Protein AF-A0A376KHN0-F1 (afdb_monomer_lite)

Radius of gyration: 22.4 Å; chains: 1; bounding box: 51×23×64 Å

Secondary structure (DSSP, 8-state):
-HHHHHHHHHHHHHHHHHHHHHHHHHHHHHHHHHHHHHHHHHHHHHHHHHH-TT---TT-PPPHHHHSS---TT-EEEEETTEEEEE------------

pLDDT: mean 73.1, std 12.79, range [33.28, 88.75]

Structure (mmCIF, N/CA/C/O backbone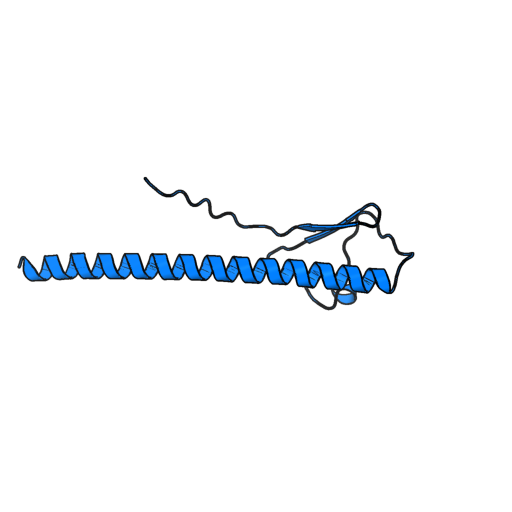):
data_AF-A0A376KHN0-F1
#
_entry.id   AF-A0A376KHN0-F1
#
loop_
_atom_site.group_PDB
_atom_site.id
_atom_site.type_symbol
_atom_site.label_atom_id
_atom_site.label_alt_id
_atom_site.label_comp_id
_atom_site.label_asym_id
_atom_site.label_e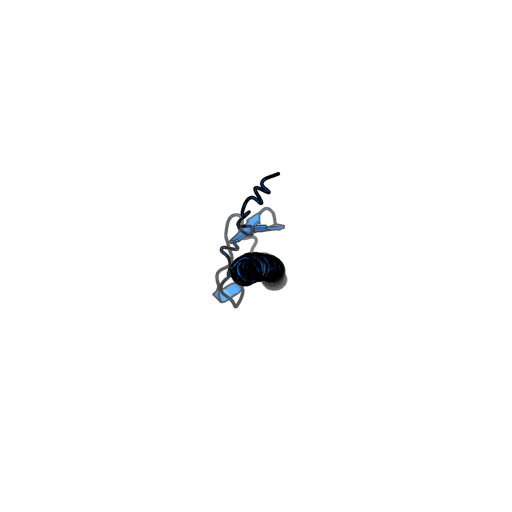ntity_id
_atom_site.label_seq_id
_atom_site.pdbx_PDB_ins_code
_atom_site.Cartn_x
_atom_site.Cartn_y
_atom_site.Cartn_z
_atom_site.occupancy
_atom_site.B_iso_or_equiv
_atom_site.auth_seq_id
_atom_site.auth_comp_id
_atom_site.auth_asym_id
_atom_site.auth_atom_id
_atom_site.pdbx_PDB_model_num
ATOM 1 N N . MET A 1 1 ? 33.963 -2.362 -45.576 1.00 60.47 1 MET A N 1
ATOM 2 C CA . MET A 1 1 ? 34.398 -2.384 -44.161 1.00 60.47 1 MET A CA 1
ATOM 3 C C . MET A 1 1 ? 33.893 -1.209 -43.310 1.00 60.47 1 MET A C 1
ATOM 5 O O . MET A 1 1 ? 33.366 -1.508 -42.247 1.00 60.47 1 MET A O 1
ATOM 9 N N . PRO A 1 2 ? 33.951 0.080 -43.714 1.00 69.81 2 PRO A N 1
ATOM 10 C CA . PRO A 1 2 ? 33.515 1.184 -42.835 1.00 69.81 2 PRO A CA 1
ATOM 11 C C . PRO A 1 2 ? 31.992 1.234 -42.612 1.00 69.81 2 PRO A C 1
ATOM 13 O O . PRO A 1 2 ? 31.526 1.609 -41.543 1.00 69.81 2 PRO A O 1
ATOM 16 N N . LEU A 1 3 ? 31.215 0.784 -43.600 1.00 72.62 3 LEU A N 1
ATOM 17 C CA . LEU A 1 3 ? 29.749 0.825 -43.577 1.00 72.62 3 LEU A CA 1
ATOM 18 C C . LEU A 1 3 ? 29.140 -0.162 -42.563 1.00 72.62 3 LEU A C 1
ATOM 20 O O . LEU A 1 3 ? 28.154 0.150 -41.908 1.00 72.62 3 LEU A O 1
ATOM 24 N N . ILE A 1 4 ? 29.776 -1.322 -42.374 1.00 74.44 4 ILE A N 1
ATOM 25 C CA . ILE A 1 4 ? 29.360 -2.323 -41.379 1.00 74.44 4 ILE A CA 1
ATOM 26 C C . ILE A 1 4 ? 29.610 -1.787 -39.963 1.00 74.44 4 ILE A C 1
ATOM 28 O O . ILE A 1 4 ? 28.729 -1.864 -39.115 1.00 74.44 4 ILE A O 1
ATOM 32 N N . ILE A 1 5 ? 30.773 -1.172 -39.727 1.00 74.81 5 ILE A N 1
ATOM 33 C CA . ILE A 1 5 ? 31.119 -0.565 -38.432 1.00 74.81 5 ILE A CA 1
ATOM 34 C C . ILE A 1 5 ? 30.149 0.579 -38.093 1.00 74.81 5 ILE A C 1
ATOM 36 O O . ILE A 1 5 ? 29.664 0.654 -36.967 1.00 74.81 5 ILE A O 1
ATOM 40 N N . ALA A 1 6 ? 29.796 1.420 -39.072 1.00 72.75 6 ALA A N 1
ATOM 41 C CA . ALA A 1 6 ? 28.813 2.487 -38.885 1.00 72.75 6 ALA A CA 1
ATOM 42 C C . ALA A 1 6 ? 27.421 1.951 -38.494 1.00 72.75 6 ALA A C 1
ATOM 44 O O . ALA A 1 6 ? 26.785 2.491 -37.590 1.00 72.75 6 ALA A O 1
ATOM 45 N N . LEU A 1 7 ? 26.968 0.855 -39.116 1.00 74.88 7 LEU A N 1
ATOM 46 C CA . LEU A 1 7 ? 25.697 0.208 -38.771 1.00 74.88 7 LEU A CA 1
ATOM 47 C C . LEU A 1 7 ? 25.707 -0.384 -37.354 1.00 74.88 7 LEU A C 1
ATOM 49 O O . LEU A 1 7 ? 24.710 -0.261 -36.645 1.00 74.88 7 LEU A O 1
ATOM 53 N N . PHE A 1 8 ? 26.827 -0.964 -36.912 1.00 72.81 8 PHE A N 1
ATOM 54 C CA . PHE A 1 8 ? 26.971 -1.450 -35.536 1.00 72.81 8 PHE A CA 1
ATOM 55 C C . PHE A 1 8 ? 26.896 -0.317 -34.507 1.00 72.81 8 PHE A C 1
ATOM 57 O O . PHE A 1 8 ? 26.218 -0.467 -33.492 1.00 72.81 8 PHE A O 1
ATOM 64 N N . ILE A 1 9 ? 27.535 0.827 -34.772 1.00 74.44 9 ILE A N 1
ATOM 65 C CA . ILE A 1 9 ? 27.500 1.987 -33.868 1.00 74.44 9 ILE A CA 1
ATOM 66 C C . ILE A 1 9 ? 26.071 2.535 -33.752 1.00 74.44 9 ILE A C 1
ATOM 68 O O . ILE A 1 9 ? 25.582 2.731 -32.641 1.00 74.44 9 ILE A O 1
ATOM 72 N N . ILE A 1 10 ? 25.374 2.721 -34.879 1.00 75.38 10 ILE A N 1
ATOM 73 C CA . ILE A 1 10 ? 23.993 3.235 -34.895 1.00 75.38 10 ILE A CA 1
ATOM 74 C C . ILE A 1 10 ? 23.031 2.246 -34.223 1.00 75.38 10 ILE A C 1
ATOM 76 O O . ILE A 1 10 ? 22.186 2.654 -33.426 1.00 75.38 10 ILE A O 1
ATOM 80 N N . GLY A 1 11 ? 23.177 0.947 -34.501 1.00 71.19 11 GLY A N 1
ATOM 81 C CA . GLY A 1 11 ? 22.363 -0.099 -33.885 1.00 71.19 11 GLY A CA 1
ATOM 82 C C . GLY A 1 11 ? 22.532 -0.151 -32.366 1.00 71.19 11 GLY A C 1
ATOM 83 O O . GLY A 1 11 ? 21.539 -0.227 -31.645 1.00 71.19 11 GLY A O 1
ATOM 84 N N . ASN A 1 12 ? 23.768 -0.033 -31.873 1.00 73.12 12 ASN A N 1
ATOM 85 C CA . ASN A 1 12 ? 24.044 -0.030 -30.438 1.00 73.12 12 ASN A CA 1
ATOM 86 C C . ASN A 1 12 ? 23.503 1.237 -29.754 1.00 73.12 12 ASN A C 1
ATOM 88 O O . ASN A 1 12 ? 22.926 1.157 -28.673 1.00 73.12 12 ASN A O 1
ATOM 92 N N . TRP A 1 13 ? 23.610 2.396 -30.413 1.00 69.81 13 TRP A N 1
ATOM 93 C CA . TRP A 1 13 ? 23.071 3.663 -29.907 1.00 69.81 13 TRP A CA 1
ATOM 94 C C . TRP A 1 13 ? 21.537 3.644 -29.820 1.00 69.81 13 TRP A C 1
ATOM 96 O O . TRP A 1 13 ? 20.954 4.050 -28.815 1.00 69.81 13 TRP A O 1
ATOM 106 N N . PHE A 1 14 ? 20.871 3.091 -30.838 1.00 71.94 14 PHE A N 1
ATOM 107 C CA . PHE A 1 14 ? 19.419 2.908 -30.841 1.00 71.94 14 PHE A CA 1
ATOM 108 C C . PHE A 1 14 ? 18.957 1.898 -29.778 1.00 71.94 14 PHE A C 1
ATOM 110 O O . PHE A 1 14 ? 17.953 2.120 -29.100 1.00 71.94 14 PHE A O 1
ATOM 117 N N . HIS A 1 15 ? 19.699 0.802 -29.594 1.00 67.25 15 HIS A N 1
ATOM 118 C CA . HIS A 1 15 ? 19.388 -0.211 -28.587 1.00 67.25 15 HIS A CA 1
ATOM 119 C C . HIS A 1 15 ? 19.555 0.324 -27.156 1.00 67.25 15 HIS A C 1
ATOM 121 O O . HIS A 1 15 ? 18.664 0.136 -26.326 1.00 67.25 15 HIS A O 1
ATOM 127 N N . ALA A 1 16 ? 20.643 1.051 -26.882 1.00 66.62 16 ALA A N 1
ATOM 128 C CA . ALA A 1 16 ? 20.880 1.699 -25.593 1.00 66.62 16 ALA A CA 1
ATOM 129 C C . ALA A 1 16 ? 19.776 2.719 -25.265 1.00 66.62 16 ALA A C 1
ATOM 131 O O . ALA A 1 16 ? 19.144 2.622 -24.214 1.00 66.62 16 ALA A O 1
ATOM 132 N N . GLY A 1 17 ? 19.442 3.611 -26.207 1.00 61.19 17 GLY A N 1
ATOM 133 C CA . GLY A 1 17 ? 18.389 4.613 -26.007 1.00 61.19 17 GLY A CA 1
ATOM 134 C C . GLY A 1 17 ? 16.996 4.012 -25.770 1.00 61.19 17 GLY A C 1
ATOM 135 O O . GLY A 1 17 ? 16.232 4.517 -24.945 1.00 61.19 17 GLY A O 1
ATOM 136 N N . ASN A 1 18 ? 16.655 2.908 -26.442 1.00 64.06 18 ASN A N 1
ATOM 137 C CA . ASN A 1 18 ? 15.388 2.207 -26.203 1.00 64.06 18 ASN A CA 1
ATOM 138 C C . ASN A 1 18 ? 15.359 1.505 -24.842 1.00 64.06 18 ASN A C 1
ATOM 140 O O . ASN A 1 18 ? 14.318 1.491 -24.185 1.00 64.06 18 ASN A O 1
ATOM 144 N N . THR A 1 19 ? 16.496 0.965 -24.404 1.00 60.66 19 THR A N 1
ATOM 145 C CA . THR A 1 19 ? 16.623 0.306 -23.100 1.00 60.66 19 THR A CA 1
ATOM 146 C C . THR A 1 19 ? 16.475 1.320 -21.967 1.00 60.66 19 THR A C 1
ATOM 148 O O . THR A 1 19 ? 15.685 1.103 -21.053 1.00 60.66 19 THR A O 1
ATOM 151 N N . GLU A 1 20 ? 17.132 2.477 -22.062 1.00 61.56 20 GLU A N 1
ATOM 152 C CA . GLU A 1 20 ? 16.990 3.564 -21.085 1.00 61.56 20 GLU A CA 1
ATOM 153 C C . GLU A 1 20 ? 15.551 4.087 -20.990 1.00 61.56 20 GLU A C 1
ATOM 155 O O . GLU A 1 20 ? 15.035 4.304 -19.893 1.00 61.56 20 GLU A O 1
ATOM 160 N N . ARG A 1 21 ? 14.868 4.260 -22.129 1.00 54.09 21 ARG A N 1
ATOM 161 C CA . ARG A 1 21 ? 13.452 4.666 -22.153 1.00 54.09 21 ARG A CA 1
ATOM 162 C C . ARG A 1 21 ? 12.541 3.611 -21.527 1.00 54.09 21 ARG A C 1
ATOM 164 O O . ARG A 1 21 ? 11.622 3.968 -20.794 1.00 54.09 21 ARG A O 1
ATOM 171 N N . ALA A 1 22 ? 12.791 2.330 -21.796 1.00 54.50 22 ALA A N 1
ATOM 172 C CA . ALA A 1 22 ? 12.029 1.236 -21.204 1.00 54.50 22 ALA A CA 1
ATOM 173 C C . ALA A 1 22 ? 12.209 1.178 -19.677 1.00 54.50 22 ALA A C 1
ATOM 175 O O . ALA A 1 22 ? 11.223 1.027 -18.955 1.00 54.50 22 ALA A O 1
ATOM 176 N N . ILE A 1 23 ? 13.436 1.372 -19.183 1.00 61.44 23 ILE A N 1
ATOM 177 C CA . ILE A 1 23 ? 13.737 1.420 -17.744 1.00 61.44 23 ILE A CA 1
ATOM 178 C C . ILE A 1 23 ? 13.006 2.597 -17.086 1.00 61.44 23 ILE A C 1
ATOM 180 O O . ILE A 1 23 ? 12.227 2.378 -16.163 1.00 61.44 23 ILE A O 1
ATOM 184 N N . LYS A 1 24 ? 13.141 3.815 -17.630 1.00 58.84 24 LYS A N 1
ATOM 185 C CA . LYS A 1 24 ? 12.470 5.017 -17.098 1.00 58.84 24 LYS A CA 1
ATOM 186 C C . LYS A 1 24 ? 10.945 4.878 -17.045 1.00 58.84 24 LYS A C 1
ATOM 188 O O . LYS A 1 24 ? 10.325 5.259 -16.056 1.00 58.84 24 LYS A O 1
ATOM 193 N N . ASN A 1 25 ? 10.333 4.304 -18.084 1.00 58.75 25 ASN A N 1
ATOM 194 C CA . ASN A 1 25 ? 8.889 4.047 -18.099 1.00 58.75 25 ASN A CA 1
ATOM 195 C C . ASN A 1 25 ? 8.472 3.025 -17.033 1.00 58.75 25 ASN A C 1
ATOM 197 O O . ASN A 1 25 ? 7.413 3.171 -16.425 1.00 58.75 25 ASN A O 1
ATOM 201 N N . THR A 1 26 ? 9.303 2.010 -16.792 1.00 70.25 26 THR A N 1
ATOM 202 C CA . THR A 1 26 ? 9.047 0.995 -15.763 1.00 70.25 26 THR A CA 1
ATOM 203 C C . THR A 1 26 ? 9.147 1.600 -14.362 1.00 70.25 26 THR A C 1
ATOM 205 O O . THR A 1 26 ? 8.298 1.319 -13.520 1.00 70.25 26 THR A O 1
ATOM 208 N N . ASP A 1 27 ? 10.121 2.479 -14.122 1.00 69.75 27 ASP A N 1
ATOM 209 C CA . ASP A 1 27 ? 10.289 3.164 -12.835 1.00 69.75 27 ASP A CA 1
ATOM 210 C C . ASP A 1 27 ? 9.124 4.123 -12.546 1.00 69.75 27 ASP A C 1
ATOM 212 O O . ASP A 1 27 ? 8.604 4.157 -11.429 1.00 69.75 27 ASP A O 1
ATOM 216 N N . GLU A 1 28 ? 8.641 4.859 -13.554 1.00 74.25 28 GLU A N 1
ATOM 217 C CA . GLU A 1 28 ? 7.449 5.699 -13.401 1.00 74.25 28 GLU A CA 1
ATOM 218 C C . GLU A 1 28 ? 6.205 4.864 -13.088 1.00 74.25 28 GLU A C 1
ATOM 220 O O . GLU A 1 28 ? 5.470 5.179 -12.153 1.00 74.25 28 GLU A O 1
ATOM 225 N N . GLN A 1 29 ? 5.993 3.757 -13.803 1.00 75.69 29 GLN A N 1
ATOM 226 C CA . GLN A 1 29 ? 4.889 2.839 -13.516 1.00 75.69 29 GLN A CA 1
ATOM 227 C C . GLN A 1 29 ? 4.980 2.256 -12.101 1.00 75.69 29 GLN A C 1
ATOM 229 O O . GLN A 1 29 ? 3.969 2.199 -11.400 1.00 75.69 29 GLN A O 1
ATOM 234 N N . GLN A 1 30 ? 6.179 1.889 -11.644 1.00 76.81 30 GLN A N 1
ATOM 235 C CA . GLN A 1 30 ? 6.394 1.420 -10.275 1.00 76.81 30 GLN A CA 1
ATOM 236 C C . GLN A 1 30 ? 6.075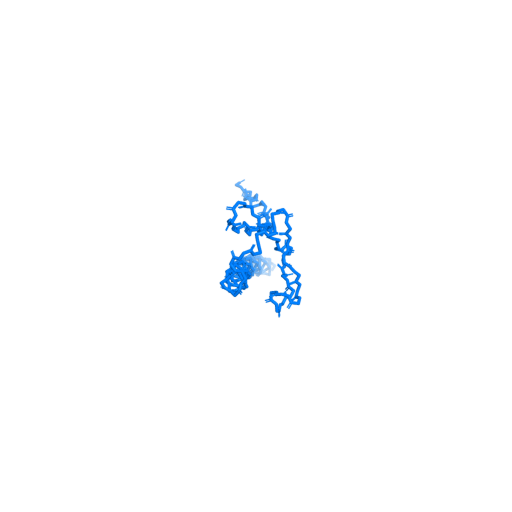 2.505 -9.242 1.00 76.81 30 GLN A C 1
ATOM 238 O O . GLN A 1 30 ? 5.414 2.208 -8.247 1.00 76.81 30 GLN A O 1
ATOM 243 N N . ARG A 1 31 ? 6.477 3.762 -9.474 1.00 77.25 31 ARG A N 1
ATOM 244 C CA . ARG A 1 31 ? 6.130 4.883 -8.583 1.00 77.25 31 ARG A CA 1
ATOM 245 C C . ARG A 1 31 ? 4.626 5.122 -8.528 1.00 77.25 31 ARG A C 1
ATOM 247 O O . ARG A 1 31 ? 4.078 5.244 -7.435 1.00 77.25 31 ARG A O 1
ATOM 254 N N . GLN A 1 32 ? 3.950 5.140 -9.675 1.00 82.25 32 GLN A N 1
ATOM 255 C CA . GLN A 1 32 ? 2.492 5.292 -9.741 1.00 82.25 32 GLN A CA 1
ATOM 256 C C . GLN A 1 32 ? 1.783 4.169 -8.974 1.00 82.25 32 GLN A C 1
ATOM 258 O O . GLN A 1 32 ? 0.874 4.422 -8.182 1.00 82.25 32 GLN A O 1
ATOM 263 N N . GLN A 1 33 ? 2.244 2.929 -9.144 1.00 80.50 33 GLN A N 1
ATOM 264 C CA . GLN A 1 33 ? 1.687 1.778 -8.445 1.00 80.50 33 GLN A CA 1
ATOM 265 C C . GLN A 1 33 ? 1.936 1.843 -6.929 1.00 80.50 33 GLN A C 1
ATOM 267 O O . GLN A 1 33 ? 1.035 1.545 -6.148 1.00 80.50 33 GLN A O 1
ATOM 272 N N . GLN A 1 34 ? 3.109 2.307 -6.490 1.00 80.56 34 GLN A N 1
ATOM 273 C CA . GLN A 1 34 ? 3.396 2.541 -5.071 1.00 80.56 34 GLN A CA 1
ATOM 274 C C . GLN A 1 34 ? 2.494 3.626 -4.468 1.00 80.56 34 GLN A C 1
ATOM 276 O O . GLN A 1 34 ? 1.952 3.431 -3.382 1.00 80.56 34 GLN A O 1
ATOM 281 N N . VAL A 1 35 ? 2.284 4.748 -5.166 1.00 83.38 35 VAL A N 1
ATOM 282 C CA . VAL A 1 35 ? 1.381 5.822 -4.710 1.00 83.38 35 VAL A CA 1
ATOM 283 C C . VAL A 1 35 ? -0.053 5.311 -4.577 1.00 83.38 35 VAL A C 1
ATOM 285 O O . VAL A 1 35 ? -0.709 5.577 -3.566 1.00 83.38 35 VAL A O 1
ATOM 288 N N . TYR A 1 36 ? -0.528 4.537 -5.556 1.00 85.25 36 TYR A N 1
ATOM 289 C CA . TYR A 1 36 ? -1.848 3.914 -5.500 1.00 85.25 36 TYR A CA 1
ATOM 290 C C . TYR A 1 36 ? -2.005 3.021 -4.263 1.00 85.25 36 TYR A C 1
ATOM 292 O O . TYR A 1 36 ? -3.009 3.106 -3.558 1.00 85.25 36 TYR A O 1
ATOM 300 N N . GLU A 1 37 ? -0.994 2.215 -3.948 1.00 84.12 37 GLU A N 1
ATOM 301 C CA . GLU A 1 37 ? -1.023 1.315 -2.793 1.00 84.12 37 GLU A CA 1
ATOM 302 C C . GLU A 1 37 ? -1.009 2.067 -1.454 1.00 84.12 37 GLU A C 1
ATOM 304 O O . GLU A 1 37 ? -1.737 1.692 -0.531 1.00 84.12 37 GLU A O 1
ATOM 309 N N . ILE A 1 38 ? -0.281 3.186 -1.349 1.00 84.38 38 ILE A N 1
ATOM 310 C CA . ILE A 1 38 ? -0.336 4.065 -0.165 1.00 84.38 38 ILE A CA 1
ATOM 311 C C . ILE A 1 38 ? -1.743 4.636 0.019 1.00 84.38 38 ILE A C 1
ATOM 313 O O . ILE A 1 38 ? -2.271 4.634 1.135 1.00 84.38 38 ILE A O 1
ATOM 317 N N . LEU A 1 39 ? -2.357 5.135 -1.056 1.00 86.69 39 LEU A N 1
ATOM 318 C CA . LEU A 1 39 ? -3.706 5.701 -1.008 1.00 86.69 39 LEU A CA 1
ATOM 319 C C . LEU A 1 39 ? -4.736 4.639 -0.628 1.00 86.69 39 LEU A C 1
ATOM 321 O O . LEU A 1 39 ? -5.561 4.866 0.256 1.00 86.69 39 LEU A O 1
ATOM 325 N N . ARG A 1 40 ? -4.646 3.456 -1.237 1.00 86.94 40 ARG A N 1
ATOM 326 C CA . ARG A 1 40 ? -5.506 2.313 -0.931 1.00 86.94 40 ARG A CA 1
ATOM 327 C C . ARG A 1 40 ? -5.397 1.908 0.541 1.00 86.94 40 ARG A C 1
ATOM 329 O O . ARG A 1 40 ? -6.423 1.728 1.194 1.00 86.94 40 ARG A O 1
ATOM 336 N N . LEU A 1 41 ? -4.178 1.813 1.079 1.00 86.88 41 LEU A N 1
ATOM 337 C CA . LEU A 1 41 ? -3.940 1.481 2.489 1.00 86.88 41 LEU A CA 1
ATOM 338 C C . LEU A 1 41 ? -4.468 2.563 3.422 1.00 86.88 41 LEU A C 1
ATOM 340 O O . LEU A 1 41 ? -5.154 2.256 4.392 1.00 86.88 41 LEU A O 1
ATOM 344 N N . THR A 1 42 ? -4.213 3.827 3.101 1.00 85.38 42 THR A N 1
ATOM 345 C CA . THR A 1 42 ? -4.714 4.963 3.881 1.00 85.38 42 THR A CA 1
ATOM 346 C C . THR A 1 42 ? -6.240 4.960 3.942 1.00 85.38 42 THR A C 1
ATOM 348 O O . THR A 1 42 ? -6.807 5.137 5.019 1.00 85.38 42 THR A O 1
ATOM 351 N N . ASN A 1 43 ? -6.905 4.697 2.815 1.00 88.56 43 ASN A N 1
ATOM 352 C CA . ASN A 1 43 ? -8.360 4.610 2.756 1.00 88.56 43 ASN A CA 1
ATOM 353 C C . ASN A 1 43 ? -8.899 3.445 3.587 1.00 88.56 43 ASN A C 1
ATOM 355 O O . ASN A 1 43 ? -9.832 3.654 4.353 1.00 88.56 43 ASN A O 1
ATOM 359 N N . ALA A 1 44 ? -8.292 2.259 3.516 1.00 88.25 44 ALA A N 1
ATOM 360 C CA . ALA A 1 44 ? -8.726 1.117 4.322 1.00 88.25 44 ALA A CA 1
ATOM 361 C C . ALA A 1 44 ? -8.553 1.351 5.831 1.00 88.25 44 ALA A C 1
ATOM 363 O O . ALA A 1 44 ? -9.435 1.010 6.614 1.00 88.25 44 ALA A O 1
ATOM 364 N N . ILE A 1 45 ? -7.455 1.984 6.257 1.00 86.56 45 ILE A N 1
ATOM 365 C CA . ILE A 1 45 ? -7.260 2.331 7.674 1.00 86.56 45 ILE A CA 1
ATOM 366 C C . ILE A 1 45 ? -8.274 3.396 8.110 1.00 86.56 45 ILE A C 1
ATOM 368 O O . ILE A 1 45 ? -8.802 3.329 9.221 1.00 86.56 45 ILE A O 1
ATOM 372 N N . ASN A 1 46 ? -8.550 4.389 7.259 1.00 85.50 46 ASN A N 1
ATOM 373 C CA . ASN A 1 46 ? -9.554 5.414 7.544 1.00 85.50 46 ASN A CA 1
ATOM 374 C C . ASN A 1 46 ? -10.959 4.814 7.660 1.00 85.50 46 ASN A C 1
ATOM 376 O O . ASN A 1 46 ? -11.680 5.157 8.594 1.00 85.50 46 ASN A O 1
ATOM 380 N N . ASP A 1 47 ? -11.321 3.901 6.762 1.00 88.75 47 ASP A N 1
ATOM 381 C CA . ASP A 1 47 ? -12.604 3.204 6.787 1.00 88.75 47 ASP A CA 1
ATOM 382 C C . ASP A 1 47 ? -12.742 2.330 8.039 1.00 88.75 47 ASP A C 1
ATOM 384 O O . ASP A 1 47 ? -13.731 2.417 8.767 1.00 88.75 47 ASP A O 1
ATOM 388 N N . TRP A 1 48 ? -11.700 1.572 8.390 1.00 87.31 48 TRP A N 1
ATOM 389 C CA . TRP A 1 48 ? -11.688 0.799 9.630 1.00 87.31 48 TRP A CA 1
ATOM 390 C C . TRP A 1 48 ? -11.873 1.694 10.864 1.00 87.31 48 TRP A C 1
ATOM 392 O O . TRP A 1 48 ? -12.672 1.374 11.745 1.00 87.31 48 TRP A O 1
ATOM 402 N N . LYS A 1 49 ? -11.194 2.850 10.914 1.00 84.81 49 LYS A N 1
ATOM 403 C CA . LYS A 1 49 ? -11.333 3.830 12.004 1.00 84.81 49 LYS A CA 1
ATOM 404 C C . LYS A 1 49 ? -12.721 4.446 12.086 1.00 84.81 49 LYS A C 1
ATOM 406 O O . LYS A 1 49 ? -13.195 4.695 13.190 1.00 84.81 49 LYS A O 1
ATOM 411 N N . TYR A 1 50 ? -13.357 4.700 10.946 1.00 85.00 50 TYR A N 1
ATOM 412 C CA . TYR A 1 50 ? -14.720 5.219 10.904 1.00 85.00 50 TYR A CA 1
ATOM 413 C C . TYR A 1 50 ? -15.700 4.252 11.580 1.00 85.00 50 TYR A C 1
ATOM 415 O O . TYR A 1 50 ? -16.548 4.675 12.363 1.00 85.00 50 TYR A O 1
ATOM 423 N N . HIS A 1 51 ? -15.518 2.951 11.356 1.00 88.38 51 HIS A N 1
ATOM 424 C CA . HIS A 1 51 ? -16.317 1.905 11.992 1.00 88.38 51 HIS A CA 1
ATOM 425 C C . HIS A 1 51 ? -15.910 1.613 13.452 1.00 88.38 51 HIS A C 1
ATOM 427 O O . HIS A 1 51 ? -16.710 1.065 14.207 1.00 88.38 51 HIS A O 1
ATOM 433 N N . HIS A 1 52 ? -14.701 2.006 13.875 1.00 86.62 52 HIS A N 1
ATOM 434 C CA . HIS A 1 52 ? -14.153 1.748 15.216 1.00 86.62 52 HIS A CA 1
ATOM 435 C C . HIS A 1 52 ? -13.578 3.022 15.879 1.00 86.62 52 HIS A C 1
ATOM 437 O O . HIS A 1 52 ? -12.397 3.061 16.236 1.00 86.62 52 HIS A O 1
ATOM 443 N N . PRO A 1 53 ? -14.385 4.079 16.100 1.00 80.94 53 PRO A N 1
ATOM 444 C CA . PRO A 1 53 ? -13.887 5.401 16.504 1.00 80.94 53 PRO A CA 1
ATOM 445 C C . PRO A 1 53 ? -13.234 5.444 17.897 1.00 80.94 53 PRO A C 1
ATOM 447 O O . PRO A 1 53 ? -12.479 6.370 18.192 1.00 80.94 53 PRO A O 1
ATOM 450 N N . GLY A 1 54 ? -13.506 4.456 18.756 1.00 80.25 54 GLY A N 1
ATOM 451 C CA . GLY A 1 54 ? -12.898 4.327 20.086 1.00 80.25 54 GLY A CA 1
ATOM 452 C C . GLY A 1 54 ? -11.634 3.462 20.134 1.00 80.25 54 GLY A C 1
ATOM 453 O O . GLY A 1 54 ? -10.938 3.471 21.148 1.00 80.25 54 GLY A O 1
ATOM 454 N N . ASP A 1 55 ? -11.313 2.723 19.068 1.00 77.88 55 ASP A N 1
ATOM 455 C CA . ASP A 1 55 ? -10.183 1.787 19.053 1.00 77.88 55 ASP A CA 1
ATOM 456 C C . ASP A 1 55 ? -8.911 2.476 18.531 1.00 77.88 55 ASP A C 1
ATOM 458 O O . ASP A 1 55 ? -8.435 2.269 17.410 1.00 77.88 55 ASP A O 1
ATOM 462 N N . ILE A 1 56 ? -8.354 3.364 19.362 1.00 67.94 56 ILE A N 1
ATOM 463 C CA . ILE A 1 56 ? -7.102 4.068 19.071 1.00 67.94 56 ILE A CA 1
ATOM 464 C C . ILE A 1 56 ? -5.939 3.150 19.459 1.00 67.94 56 ILE A C 1
ATOM 466 O O . ILE A 1 56 ? -5.325 3.290 20.515 1.00 67.94 56 ILE A O 1
ATOM 470 N N . ARG A 1 57 ? -5.636 2.177 18.594 1.00 72.00 57 ARG A N 1
ATOM 471 C CA . ARG A 1 57 ? -4.506 1.246 18.759 1.00 72.00 57 ARG A CA 1
ATOM 472 C C . ARG A 1 57 ? -3.163 1.938 18.547 1.00 72.00 57 ARG A C 1
ATOM 474 O O . ARG A 1 57 ? -2.500 1.736 17.529 1.00 72.00 57 ARG A O 1
ATOM 481 N N . GLU A 1 58 ? -2.774 2.782 19.495 1.00 75.75 58 GLU A N 1
ATOM 482 C CA . GLU A 1 58 ? -1.515 3.516 19.433 1.00 75.75 58 GLU A CA 1
ATOM 483 C C . GLU A 1 58 ? -0.318 2.573 19.277 1.00 75.75 58 GLU A C 1
ATOM 485 O O . GLU A 1 58 ? -0.195 1.554 19.957 1.00 75.75 58 GLU A O 1
ATOM 490 N N . GLY A 1 59 ? 0.560 2.915 18.338 1.00 74.31 59 GLY A N 1
ATOM 491 C CA . GLY A 1 59 ? 1.784 2.179 18.052 1.00 74.31 59 GLY A CA 1
ATOM 492 C C . GLY A 1 59 ? 1.586 0.857 17.306 1.00 74.31 59 GLY A C 1
ATOM 493 O O . GLY A 1 59 ? 2.573 0.177 17.035 1.00 74.31 59 GLY A O 1
ATOM 494 N N . LYS A 1 60 ? 0.349 0.477 16.959 1.00 81.56 60 LYS A N 1
ATOM 495 C CA . LYS A 1 60 ? 0.057 -0.790 16.274 1.00 81.56 60 LYS A CA 1
ATOM 496 C C . LYS A 1 60 ? -0.317 -0.572 14.810 1.00 81.56 60 LYS A C 1
ATOM 498 O O . LYS A 1 60 ? -0.809 0.491 14.424 1.00 81.56 60 LYS A O 1
ATOM 503 N N . MET A 1 61 ? -0.080 -1.612 14.014 1.00 84.00 61 MET A N 1
ATOM 504 C CA . MET A 1 61 ? -0.579 -1.722 12.644 1.00 84.00 61 MET A CA 1
ATOM 505 C C . MET A 1 61 ? -1.881 -2.523 12.652 1.00 84.00 61 MET A C 1
ATOM 507 O O . MET A 1 61 ? -2.034 -3.446 13.456 1.00 84.00 61 MET A O 1
ATOM 511 N N . LEU A 1 62 ? -2.788 -2.189 11.744 1.00 84.31 62 LEU A N 1
ATOM 512 C CA . LEU A 1 62 ? -3.917 -3.036 11.396 1.00 84.31 62 LEU A CA 1
ATOM 513 C C . LEU A 1 62 ? -3.431 -4.278 10.647 1.00 84.31 62 LEU A C 1
ATOM 515 O O . LEU A 1 62 ? -2.478 -4.236 9.864 1.00 84.31 62 LEU A O 1
ATOM 519 N N . THR A 1 63 ? -4.098 -5.390 10.915 1.00 85.69 63 THR A N 1
ATOM 520 C CA . THR A 1 63 ? -3.843 -6.677 10.273 1.00 85.69 63 THR A CA 1
ATOM 521 C C . THR A 1 63 ? -4.491 -6.743 8.890 1.00 85.69 63 THR A C 1
ATOM 523 O O . THR A 1 63 ? -5.417 -5.997 8.583 1.00 85.69 63 THR A O 1
ATOM 526 N N . VAL A 1 64 ? -4.048 -7.693 8.060 1.00 85.81 64 VAL A N 1
ATOM 527 C CA . VAL A 1 64 ? -4.625 -7.942 6.723 1.00 85.81 64 VAL A CA 1
ATOM 528 C C . VAL A 1 64 ? -6.125 -8.243 6.783 1.00 85.81 64 VAL A C 1
ATOM 530 O O . VAL A 1 64 ? -6.864 -7.851 5.886 1.00 85.81 64 VAL A O 1
ATOM 533 N N . ASN A 1 65 ? -6.589 -8.892 7.853 1.00 86.62 65 ASN A N 1
ATOM 534 C CA . ASN A 1 65 ? -8.010 -9.178 8.056 1.00 86.62 65 ASN A CA 1
ATOM 535 C C . ASN A 1 65 ? -8.831 -7.907 8.313 1.00 86.62 65 ASN A C 1
ATOM 537 O O . ASN A 1 65 ? -10.019 -7.881 8.021 1.00 86.62 65 ASN A O 1
ATOM 541 N N . GLU A 1 66 ? -8.203 -6.863 8.854 1.00 85.88 66 GLU A N 1
ATOM 542 C CA . GLU A 1 66 ? -8.852 -5.590 9.174 1.00 85.88 66 GLU A CA 1
ATOM 543 C C . GLU A 1 66 ? -8.809 -4.617 7.995 1.00 85.88 66 GLU A C 1
ATOM 545 O O . GLU A 1 66 ? -9.772 -3.892 7.769 1.00 85.88 66 GLU A O 1
ATOM 550 N N . THR A 1 67 ? -7.719 -4.610 7.222 1.00 84.12 67 THR A N 1
ATOM 551 C CA . THR A 1 67 ? -7.580 -3.771 6.019 1.00 84.12 67 THR A CA 1
ATOM 552 C C . THR A 1 67 ? -8.174 -4.412 4.763 1.00 84.12 67 THR A C 1
ATOM 554 O O . THR A 1 67 ? -8.366 -3.727 3.762 1.00 84.12 67 THR A O 1
ATOM 557 N N . GLY A 1 68 ? -8.431 -5.724 4.781 1.00 84.62 68 GLY A N 1
ATOM 558 C CA . GLY A 1 68 ? -8.976 -6.492 3.658 1.00 84.62 68 GLY A CA 1
ATOM 559 C C . GLY A 1 68 ? -7.962 -6.847 2.564 1.00 84.62 68 GLY A C 1
ATOM 560 O O . GLY A 1 68 ? -8.332 -7.445 1.556 1.00 84.62 68 GLY A O 1
ATOM 561 N N . PHE A 1 69 ? -6.686 -6.483 2.724 1.00 83.94 69 PHE A N 1
ATOM 562 C CA . PHE A 1 69 ? -5.622 -6.825 1.777 1.00 83.94 69 PHE A CA 1
ATOM 563 C C . PHE A 1 69 ? -4.227 -6.745 2.404 1.00 83.94 69 PHE A C 1
ATOM 565 O O . PHE A 1 69 ? -4.002 -6.036 3.388 1.00 83.94 69 PHE A O 1
ATOM 572 N N . ALA A 1 70 ? -3.282 -7.476 1.809 1.00 82.25 70 ALA A N 1
ATOM 573 C CA . ALA A 1 70 ? -1.879 -7.436 2.193 1.00 82.25 70 ALA A CA 1
ATOM 574 C C . ALA A 1 70 ? -1.173 -6.247 1.519 1.00 82.25 70 ALA A C 1
ATOM 576 O O . ALA A 1 70 ? -1.232 -6.139 0.291 1.00 82.25 70 ALA A O 1
ATOM 577 N N . PRO A 1 71 ? -0.505 -5.362 2.279 1.00 77.00 71 PRO A N 1
ATOM 578 C CA . PRO A 1 71 ? 0.240 -4.260 1.691 1.00 77.00 71 PRO A CA 1
ATOM 579 C C . PRO A 1 71 ? 1.423 -4.783 0.868 1.00 77.00 71 PRO A C 1
ATOM 581 O O . PRO A 1 71 ? 2.147 -5.690 1.282 1.00 77.00 71 PRO A O 1
ATOM 584 N N . VAL A 1 72 ? 1.629 -4.178 -0.298 1.00 73.19 72 VAL A N 1
ATOM 585 C CA . VAL A 1 72 ? 2.717 -4.490 -1.235 1.00 73.19 72 VAL A CA 1
ATOM 586 C C . VAL A 1 72 ? 3.795 -3.397 -1.212 1.00 73.19 72 VAL A C 1
ATOM 588 O O . VAL A 1 72 ? 3.623 -2.340 -0.599 1.00 73.19 72 VAL A O 1
ATOM 591 N N . TYR A 1 73 ? 4.946 -3.666 -1.837 1.00 70.06 73 TYR A N 1
ATOM 592 C CA . TYR A 1 73 ? 6.107 -2.756 -1.896 1.00 70.06 73 TYR A CA 1
ATOM 593 C C . TYR A 1 73 ? 6.708 -2.376 -0.533 1.00 70.06 73 TYR A C 1
ATOM 595 O O . TYR A 1 73 ? 7.302 -1.314 -0.373 1.00 70.06 73 TYR A O 1
ATOM 603 N N . GLY A 1 74 ? 6.550 -3.245 0.471 1.00 70.38 74 GLY A N 1
ATOM 604 C CA . GLY A 1 74 ? 7.049 -2.979 1.822 1.00 70.38 74 GLY A CA 1
ATOM 605 C C . GLY A 1 74 ? 6.348 -1.802 2.506 1.00 70.38 74 GLY A C 1
ATOM 606 O O . GLY A 1 74 ? 6.883 -1.265 3.475 1.00 70.38 74 GLY A O 1
ATOM 607 N N . THR A 1 75 ? 5.167 -1.406 2.018 1.00 76.12 75 THR A N 1
ATOM 608 C CA . THR A 1 75 ? 4.377 -0.325 2.605 1.00 76.12 75 THR A CA 1
ATOM 609 C C . THR A 1 75 ? 3.924 -0.726 4.005 1.00 76.12 75 THR A C 1
ATOM 611 O O . THR A 1 75 ? 3.349 -1.795 4.213 1.00 76.12 75 THR A O 1
ATOM 614 N N . LYS A 1 76 ? 4.196 0.128 4.987 1.00 80.88 76 LYS A N 1
ATOM 615 C CA . LYS A 1 76 ? 3.833 -0.070 6.39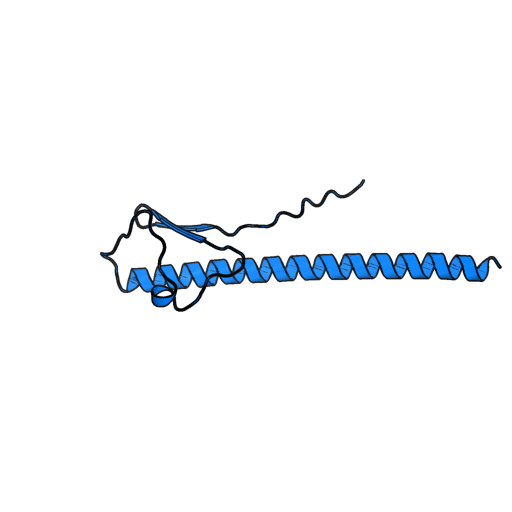3 1.00 80.88 76 LYS A CA 1
ATOM 616 C C . LYS A 1 76 ? 3.014 1.110 6.876 1.00 80.88 76 LYS A C 1
ATOM 618 O O . LYS A 1 76 ? 3.067 2.189 6.294 1.00 80.88 76 LYS A O 1
ATOM 623 N N . HIS A 1 77 ? 2.276 0.924 7.959 1.00 84.00 77 HIS A N 1
ATOM 624 C CA . HIS A 1 77 ? 1.597 2.032 8.609 1.00 84.00 77 HIS A CA 1
ATOM 625 C C . HIS A 1 77 ? 1.687 1.912 10.121 1.00 84.00 77 HIS A C 1
ATOM 627 O O . HIS A 1 77 ? 1.899 0.826 10.650 1.00 84.00 77 HIS A O 1
ATOM 633 N N . ILE A 1 78 ? 1.519 3.030 10.814 1.00 83.62 78 ILE A N 1
ATOM 634 C CA . ILE A 1 78 ? 1.406 3.064 12.266 1.00 83.62 78 ILE A CA 1
ATOM 635 C C . ILE A 1 78 ? 0.344 4.078 12.671 1.00 83.62 78 ILE A C 1
ATOM 637 O O . ILE A 1 78 ? 0.254 5.177 12.115 1.00 83.62 78 ILE A O 1
ATOM 641 N N . ASN A 1 79 ? -0.462 3.701 13.657 1.00 79.12 79 ASN A N 1
ATOM 642 C CA . ASN A 1 79 ? -1.427 4.600 14.264 1.00 79.12 79 ASN A CA 1
ATOM 643 C C . ASN A 1 79 ? -0.765 5.337 15.431 1.00 79.12 79 ASN A C 1
ATOM 645 O O . ASN A 1 79 ? -0.216 4.711 16.335 1.00 79.12 79 ASN A O 1
ATOM 649 N N . PHE A 1 80 ? -0.819 6.667 15.439 1.00 74.62 80 PHE A N 1
ATOM 650 C CA . PHE A 1 80 ? -0.234 7.482 16.506 1.00 74.62 80 PHE A CA 1
ATOM 651 C C . PHE A 1 80 ? -1.113 8.693 16.806 1.00 74.62 80 PHE A C 1
ATOM 653 O O . PHE A 1 80 ? -1.392 9.480 15.902 1.00 74.62 80 PHE A O 1
ATOM 660 N N . ARG A 1 81 ? -1.549 8.864 18.064 1.00 69.38 81 ARG A N 1
ATOM 661 C CA . ARG A 1 81 ? -2.394 9.990 18.506 1.00 69.38 81 ARG A CA 1
ATOM 662 C C . ARG A 1 81 ? -3.601 10.238 17.597 1.00 69.38 81 ARG A C 1
ATOM 664 O O . ARG A 1 81 ? -3.780 11.336 17.074 1.00 69.38 81 ARG A O 1
ATOM 671 N N . ALA A 1 82 ? -4.373 9.183 17.336 1.00 69.19 82 ALA A N 1
ATOM 672 C CA . ALA A 1 82 ? -5.503 9.171 16.399 1.00 69.19 82 ALA A CA 1
ATOM 673 C C . ALA A 1 82 ? -5.171 9.496 14.924 1.00 69.19 82 ALA A C 1
ATOM 675 O O . ALA A 1 82 ? -6.061 9.434 14.076 1.00 69.19 82 ALA A O 1
ATOM 676 N N . LYS A 1 83 ? -3.906 9.733 14.566 1.00 73.25 83 LYS A N 1
ATOM 677 C CA . LYS A 1 83 ? -3.445 9.923 13.183 1.00 73.25 83 LYS A CA 1
ATOM 678 C C . LYS A 1 83 ? -2.927 8.614 12.589 1.00 73.25 83 LYS A C 1
ATOM 680 O O . LYS A 1 83 ? -2.485 7.730 13.324 1.00 73.25 83 LYS A O 1
ATOM 685 N N . ASN A 1 84 ? -3.012 8.501 11.266 1.00 75.19 84 ASN A N 1
ATOM 686 C CA . ASN A 1 84 ? -2.455 7.394 10.487 1.00 75.19 84 ASN A CA 1
ATOM 687 C C . ASN A 1 84 ? -1.192 7.881 9.789 1.00 75.19 84 ASN A C 1
ATOM 689 O O . ASN A 1 84 ? -1.238 8.888 9.083 1.00 75.19 84 ASN A O 1
ATOM 693 N N . PHE A 1 85 ? -0.087 7.167 9.967 1.00 77.12 85 PHE A N 1
ATOM 694 C CA . PHE A 1 85 ? 1.148 7.415 9.234 1.00 77.12 85 PHE A CA 1
ATOM 695 C C . PHE A 1 85 ? 1.429 6.215 8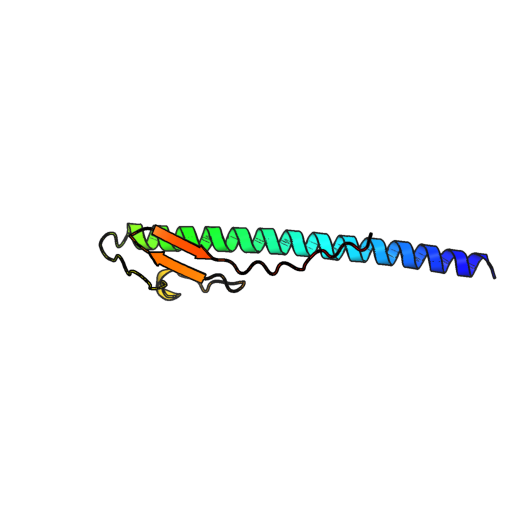.341 1.00 77.12 85 PHE A C 1
ATOM 697 O O . PHE A 1 85 ? 1.766 5.147 8.845 1.00 77.12 85 PHE A O 1
ATOM 704 N N . CYS A 1 86 ? 1.283 6.391 7.030 1.00 79.44 86 CYS A N 1
ATOM 705 C CA . CYS A 1 86 ? 1.653 5.398 6.026 1.00 79.44 86 CYS A CA 1
ATOM 706 C C . CYS A 1 86 ? 3.062 5.711 5.511 1.00 79.44 86 CYS A C 1
ATOM 708 O O . CYS A 1 86 ? 3.340 6.835 5.098 1.00 79.44 86 CYS A O 1
ATOM 710 N N . LEU A 1 87 ? 3.945 4.718 5.540 1.00 73.44 87 LEU A N 1
ATOM 711 C CA . LEU A 1 87 ? 5.311 4.795 5.046 1.00 73.44 87 LEU A CA 1
ATOM 712 C C . LEU A 1 87 ? 5.477 3.792 3.907 1.00 73.44 87 LEU A C 1
ATOM 714 O O . LEU A 1 87 ? 5.325 2.589 4.113 1.00 73.44 87 LEU A O 1
ATOM 718 N N . ALA A 1 88 ? 5.837 4.280 2.726 1.00 67.62 88 ALA A N 1
ATOM 719 C CA . ALA A 1 88 ? 6.331 3.435 1.650 1.00 67.62 88 ALA A CA 1
ATOM 720 C C . ALA A 1 88 ? 7.856 3.478 1.618 1.00 67.62 88 ALA A C 1
ATOM 722 O O . ALA A 1 88 ? 8.467 4.542 1.750 1.00 67.62 88 ALA A O 1
ATOM 723 N N . SER A 1 89 ? 8.473 2.318 1.420 1.00 62.31 89 SER A N 1
ATOM 724 C CA . SER A 1 89 ? 9.888 2.248 1.083 1.00 62.31 89 SER A CA 1
ATOM 725 C C . SER A 1 89 ? 10.051 2.653 -0.378 1.00 62.31 89 SER A C 1
ATOM 727 O O . SER A 1 89 ? 9.952 1.819 -1.273 1.00 62.31 89 SER A O 1
ATOM 729 N N . PHE A 1 90 ? 10.311 3.936 -0.628 1.00 57.28 90 PHE A N 1
ATOM 730 C CA . PHE A 1 90 ? 10.826 4.346 -1.927 1.00 57.28 90 PHE A CA 1
ATOM 731 C C . PHE A 1 90 ? 12.223 3.748 -2.066 1.00 57.28 90 PHE A C 1
ATOM 733 O O . PHE A 1 90 ? 13.158 4.160 -1.377 1.00 57.28 90 PHE A O 1
ATOM 740 N N . SER A 1 91 ? 12.369 2.747 -2.935 1.00 49.16 91 SER A N 1
ATOM 741 C CA . SER A 1 91 ? 13.690 2.389 -3.434 1.00 49.16 91 SER A CA 1
ATOM 742 C C . SER A 1 91 ? 14.142 3.558 -4.298 1.00 49.16 91 SER A C 1
ATOM 744 O O . SER A 1 91 ? 13.825 3.638 -5.481 1.00 49.16 91 SER A O 1
ATOM 746 N N . ALA A 1 92 ? 14.814 4.526 -3.678 1.00 48.44 92 ALA A N 1
ATOM 747 C CA . ALA A 1 92 ? 15.584 5.504 -4.412 1.00 48.44 92 ALA A CA 1
ATOM 748 C C . ALA A 1 92 ? 16.729 4.725 -5.062 1.00 48.44 92 ALA A C 1
ATOM 750 O O . ALA A 1 92 ? 17.787 4.536 -4.462 1.00 48.44 92 ALA A O 1
ATOM 751 N N . ARG A 1 93 ? 16.521 4.227 -6.286 1.00 46.00 93 ARG A N 1
ATOM 752 C CA . ARG A 1 93 ? 17.658 4.085 -7.187 1.00 46.00 93 ARG A CA 1
ATOM 753 C C . ARG A 1 93 ? 18.182 5.504 -7.322 1.00 46.00 93 ARG A C 1
ATOM 755 O O . ARG A 1 93 ? 17.507 6.360 -7.880 1.00 46.00 93 ARG A O 1
ATOM 762 N N . ALA A 1 94 ? 19.298 5.775 -6.650 1.00 42.03 94 ALA A N 1
ATOM 763 C CA . ALA A 1 94 ? 20.029 7.007 -6.841 1.00 42.03 94 ALA A CA 1
ATOM 764 C C . ALA A 1 94 ? 20.298 7.089 -8.343 1.00 42.03 94 ALA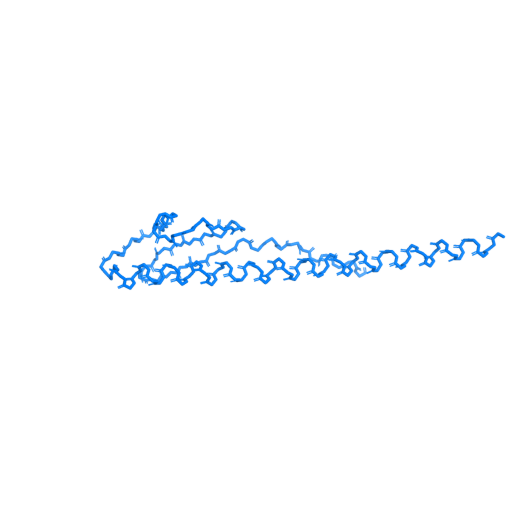 A C 1
ATOM 766 O O . ALA A 1 94 ? 21.074 6.290 -8.868 1.00 42.03 94 ALA A O 1
ATOM 767 N N . ASP A 1 95 ? 19.596 7.988 -9.029 1.00 42.84 95 ASP A N 1
ATOM 768 C CA . ASP A 1 95 ? 19.968 8.444 -10.358 1.00 42.84 95 ASP A CA 1
ATOM 769 C C . ASP A 1 95 ? 21.330 9.125 -10.204 1.00 42.84 95 ASP A C 1
ATOM 771 O O . ASP A 1 95 ? 21.446 10.340 -10.058 1.00 42.84 95 ASP A O 1
ATOM 775 N N . ILE A 1 96 ? 22.389 8.320 -10.164 1.00 44.06 96 ILE A N 1
ATOM 776 C CA . ILE A 1 96 ? 23.736 8.786 -10.439 1.00 44.06 96 ILE A CA 1
ATOM 777 C C . ILE A 1 96 ? 23.752 8.950 -11.955 1.00 44.06 96 ILE A C 1
ATOM 779 O O . ILE A 1 96 ? 24.121 8.035 -12.686 1.00 44.06 96 ILE A O 1
ATOM 783 N N . SER A 1 97 ? 23.244 10.090 -12.420 1.00 33.28 97 SER A N 1
ATOM 784 C CA . SER A 1 97 ? 23.515 10.581 -13.765 1.00 33.28 97 SER A CA 1
ATOM 785 C C . SER A 1 97 ? 25.030 10.765 -13.860 1.00 33.28 97 SER A C 1
ATOM 787 O O . SER A 1 97 ? 25.562 11.584 -13.107 1.00 33.28 97 SER A O 1
ATOM 789 N N . PRO A 1 98 ? 25.754 10.007 -14.701 1.00 41.19 98 PRO A N 1
ATOM 790 C CA . PRO A 1 98 ? 27.119 10.369 -15.015 1.00 41.19 98 PRO A CA 1
ATOM 791 C C . PRO A 1 98 ? 27.027 11.568 -15.964 1.00 41.19 98 PRO A C 1
ATOM 793 O O . PRO A 1 98 ? 26.638 11.413 -17.122 1.00 41.19 98 PRO A O 1
ATOM 796 N N . GLU A 1 99 ? 27.273 12.766 -15.436 1.00 40.88 99 GLU A N 1
ATOM 797 C CA . GLU A 1 99 ? 27.742 13.880 -16.269 1.00 40.88 99 GLU A CA 1
ATOM 798 C C . GLU A 1 99 ? 29.137 13.569 -16.828 1.00 40.88 99 GLU A C 1
ATOM 800 O O . GLU A 1 99 ? 29.944 12.941 -16.097 1.00 40.88 99 GLU A O 1
#

Foldseek 3Di:
DVVVVVVVVVVVVVVVVVVVVVVVVVLVVVVVVLVVLLVLQQVLVVVLCVVVVPPQPAQDFDDCVSSVHDRPQPWGWGRHPNDIDIDHPPPPPPPPPDD

Organism: Escherichia coli (NCBI:txid562)

Sequence (99 aa):
MPLIIALFIIGNWFHAGNTERAIKNTDEQQRQQQVYEILRLTNAINDWKYHHPGDIREGKMLTVNETGFAPVYGTKHINFRAKNFCLASFSARADISPE